Protein AF-A0A099KLE2-F1 (afdb_monomer_lite)

Radius of gyration: 41.9 Å; chains: 1; bounding box: 62×21×128 Å

Organism: Colwellia psychrerythraea (NCBI:txid28229)

Sequence (102 aa):
MAARALVFDIWQDIVRYSVTYILLIFVVMSAFSVIYYSHINRQTTSELEVLLSKKDEFNIEWRNLLLEQNSLAEHSAIESKAKKLLNMKQPDSNSEVIVNFE

Secondary structure (DSSP, 8-state):
-HHHHHHHHHHHHHHHTHHHHHHHHHHHHHHHHHHHHHHHHHHHHHHHHHHHHHHHHHHHHHHHHHHHHHHHHSTHHHHHHHHHHS---PPPGGG-------

InterPro domains:
  IPR011922 Cell division protein FtsL [MF_00910] (16-99)
  IPR011922 Cell division protein FtsL [PF04999] (10-100)
  IPR011922 Cell division protein FtsL [PTHR37479] (11-100)
  IPR011922 Cell division protein FtsL [TIGR02209] (20-100)

Structure (mmCIF, N/CA/C/O backbone):
data_AF-A0A099KLE2-F1
#
_entry.id   AF-A0A099KLE2-F1
#
loop_
_atom_site.group_PDB
_atom_site.id
_atom_site.type_symbol
_atom_site.label_atom_id
_atom_site.label_alt_id
_atom_site.label_comp_id
_atom_site.label_asym_id
_atom_site.label_entity_id
_atom_site.label_seq_id
_atom_site.pdbx_PDB_ins_code
_atom_site.Cartn_x
_atom_site.Cartn_y
_atom_site.Cartn_z
_atom_site.occupancy
_atom_site.B_iso_or_equiv
_atom_site.auth_seq_id
_atom_site.auth_comp_id
_atom_site.auth_asym_id
_atom_site.auth_atom_id
_atom_site.pdbx_PDB_model_num
ATOM 1 N N . MET A 1 1 ? 23.910 2.613 -56.032 1.00 60.44 1 MET A N 1
ATOM 2 C CA . MET A 1 1 ? 25.007 2.453 -55.046 1.00 60.44 1 MET A CA 1
ATOM 3 C C . MET A 1 1 ? 24.790 3.292 -53.784 1.00 60.44 1 MET A C 1
ATOM 5 O O . MET A 1 1 ? 24.868 2.713 -52.712 1.00 60.44 1 MET A O 1
ATOM 9 N N . ALA A 1 2 ? 24.416 4.576 -53.878 1.00 65.88 2 ALA A N 1
ATOM 10 C CA . ALA A 1 2 ? 24.207 5.456 -52.713 1.00 65.88 2 ALA A CA 1
ATOM 11 C C . ALA A 1 2 ? 23.175 4.959 -51.672 1.00 65.88 2 ALA A C 1
ATOM 13 O O . ALA A 1 2 ? 23.456 4.984 -50.482 1.00 65.88 2 ALA A O 1
ATOM 14 N N . ALA A 1 3 ? 22.024 4.420 -52.099 1.00 70.50 3 ALA A N 1
ATOM 15 C CA . ALA A 1 3 ? 21.001 3.914 -51.170 1.00 70.50 3 ALA A CA 1
ATOM 16 C C . ALA A 1 3 ? 21.498 2.765 -50.271 1.00 70.50 3 ALA A C 1
ATOM 18 O O . ALA A 1 3 ? 21.069 2.632 -49.132 1.00 70.50 3 ALA A O 1
ATOM 19 N N . ARG A 1 4 ? 22.435 1.948 -50.769 1.00 75.31 4 ARG A N 1
ATOM 20 C CA . ARG A 1 4 ? 23.009 0.826 -50.014 1.00 75.31 4 ARG A CA 1
ATOM 21 C C . ARG A 1 4 ? 24.009 1.302 -48.955 1.00 75.31 4 ARG A C 1
ATOM 23 O O . ARG A 1 4 ? 24.098 0.680 -47.907 1.00 75.31 4 ARG A O 1
ATOM 30 N N . ALA A 1 5 ? 24.716 2.400 -49.232 1.00 75.94 5 ALA A N 1
ATOM 31 C CA . ALA A 1 5 ? 25.631 3.040 -48.289 1.00 75.94 5 ALA A CA 1
ATOM 32 C C . ALA A 1 5 ? 24.864 3.742 -47.158 1.00 75.94 5 ALA A C 1
ATOM 34 O O . ALA A 1 5 ? 25.155 3.500 -45.997 1.00 75.94 5 ALA A O 1
ATOM 35 N N . LEU A 1 6 ? 23.795 4.478 -47.488 1.00 80.94 6 LEU A N 1
ATOM 36 C CA . LEU A 1 6 ? 22.937 5.132 -46.489 1.00 80.94 6 LEU A CA 1
ATOM 37 C C . LEU A 1 6 ? 22.328 4.137 -45.493 1.00 80.94 6 LEU A C 1
ATOM 39 O O . LEU A 1 6 ? 22.293 4.397 -44.296 1.00 80.94 6 LEU A O 1
ATOM 43 N N . VAL A 1 7 ? 21.866 2.979 -45.974 1.00 84.81 7 VAL A N 1
ATOM 44 C CA . VAL A 1 7 ? 21.323 1.925 -45.100 1.00 84.81 7 VAL A CA 1
ATO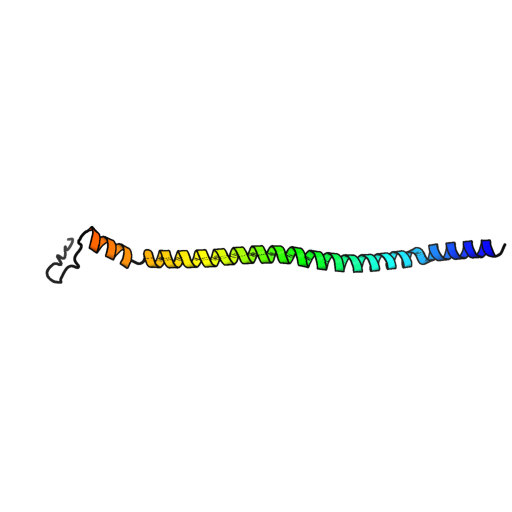M 45 C C . VAL A 1 7 ? 22.398 1.362 -44.165 1.00 84.81 7 VAL A C 1
ATOM 47 O O . VAL A 1 7 ? 22.101 1.052 -43.014 1.00 84.81 7 VAL A O 1
ATOM 50 N N . PHE A 1 8 ? 23.638 1.243 -44.641 1.00 81.50 8 PHE A N 1
ATOM 51 C CA . PHE A 1 8 ? 24.751 0.747 -43.835 1.00 81.50 8 PHE A CA 1
ATOM 52 C C . PHE A 1 8 ? 25.174 1.759 -42.761 1.00 81.50 8 PHE A C 1
ATOM 54 O O . PHE A 1 8 ? 25.367 1.371 -41.610 1.00 81.50 8 PHE A O 1
ATOM 61 N N . ASP A 1 9 ? 25.217 3.048 -43.104 1.00 80.19 9 ASP A N 1
ATOM 62 C CA . ASP A 1 9 ? 25.537 4.127 -42.162 1.00 80.19 9 ASP A CA 1
ATOM 63 C C . ASP A 1 9 ? 24.476 4.242 -41.056 1.00 80.19 9 ASP A C 1
ATOM 65 O O . ASP A 1 9 ? 24.808 4.275 -39.873 1.00 80.19 9 ASP A O 1
ATOM 69 N N . ILE A 1 10 ? 23.187 4.180 -41.417 1.00 84.00 10 ILE A 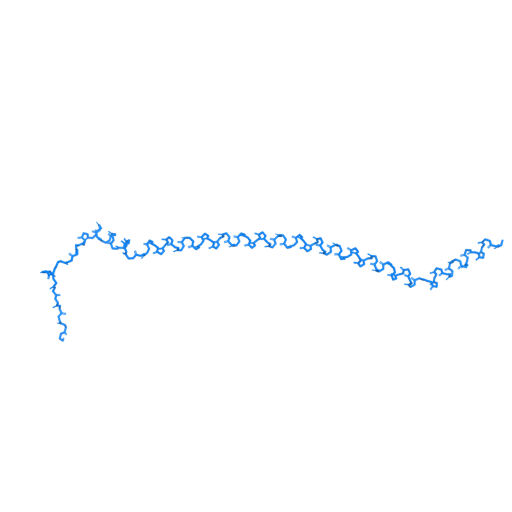N 1
ATOM 70 C CA . ILE A 1 10 ? 22.077 4.187 -40.447 1.00 84.00 10 ILE A CA 1
ATOM 71 C C . ILE A 1 10 ? 22.167 2.984 -39.499 1.00 84.00 10 ILE A C 1
ATOM 73 O O . ILE A 1 10 ? 21.933 3.116 -38.296 1.00 84.00 10 ILE A O 1
ATOM 77 N N . TRP A 1 11 ? 22.515 1.806 -40.023 1.00 87.25 11 TRP A N 1
ATOM 78 C CA . TRP A 1 11 ? 22.680 0.603 -39.208 1.00 87.25 11 TRP A CA 1
ATOM 79 C C . TRP A 1 11 ? 23.831 0.750 -38.208 1.00 87.25 11 TRP A C 1
ATOM 81 O O . TRP A 1 11 ? 23.692 0.398 -37.035 1.00 87.25 11 TRP A O 1
ATOM 91 N N . GLN A 1 12 ? 24.957 1.308 -38.651 1.00 83.38 12 GLN A N 1
ATOM 92 C CA . GLN A 1 12 ? 26.122 1.537 -37.805 1.00 83.38 12 GLN A CA 1
ATOM 93 C C . GLN A 1 12 ? 25.846 2.582 -36.714 1.00 83.38 12 GLN A C 1
ATOM 95 O O . GLN A 1 12 ? 26.239 2.378 -35.562 1.00 83.38 12 GLN A O 1
ATOM 100 N N . ASP A 1 13 ? 25.113 3.648 -37.036 1.00 79.94 13 ASP A N 1
ATOM 101 C CA . ASP A 1 13 ? 24.715 4.674 -36.069 1.00 79.94 13 ASP A CA 1
ATOM 102 C C . ASP A 1 13 ? 23.731 4.135 -35.022 1.00 79.94 13 ASP A C 1
ATOM 104 O O . ASP A 1 13 ? 23.895 4.388 -33.826 1.00 79.94 13 ASP A O 1
ATOM 108 N N . ILE A 1 14 ? 22.762 3.309 -35.425 1.00 85.56 14 ILE A N 1
ATOM 109 C CA . ILE A 1 14 ? 21.833 2.647 -34.495 1.00 85.56 14 ILE A CA 1
ATOM 110 C C . ILE A 1 14 ? 22.578 1.757 -33.498 1.00 85.56 14 ILE A C 1
ATOM 112 O O . ILE A 1 14 ? 22.299 1.802 -32.298 1.00 85.56 14 ILE A O 1
ATOM 116 N N . VAL A 1 15 ? 23.558 0.978 -33.965 1.00 85.31 15 VAL A N 1
ATOM 117 C CA . VAL A 1 15 ? 24.381 0.138 -33.084 1.00 85.31 15 VAL A CA 1
ATOM 118 C C . VAL A 1 15 ? 25.230 1.005 -32.151 1.00 85.31 15 VAL A C 1
ATOM 120 O O . VAL A 1 15 ? 25.346 0.694 -30.962 1.00 85.31 15 VAL A O 1
ATOM 123 N N . ARG A 1 16 ? 25.762 2.126 -32.646 1.00 85.94 16 ARG A N 1
ATOM 124 C CA . ARG A 1 16 ? 26.584 3.058 -31.864 1.00 85.94 16 ARG A CA 1
ATOM 125 C C . ARG A 1 16 ? 25.809 3.739 -30.732 1.00 85.94 16 ARG A C 1
ATOM 127 O O . ARG A 1 16 ? 26.364 3.902 -29.649 1.00 85.94 16 ARG A O 1
ATOM 134 N N . TYR A 1 17 ? 24.540 4.087 -30.948 1.00 87.38 17 TYR A N 1
ATOM 135 C CA . TYR A 1 17 ? 23.669 4.709 -29.936 1.00 87.38 17 TYR A CA 1
ATOM 136 C C . TYR A 1 17 ? 22.752 3.718 -29.199 1.00 87.38 17 TYR A C 1
ATOM 138 O O . TYR A 1 17 ? 21.893 4.129 -28.417 1.00 87.38 17 TYR A O 1
ATOM 146 N N . SER A 1 18 ? 22.945 2.411 -29.391 1.00 88.06 18 SER A N 1
ATOM 147 C CA . SER A 1 18 ? 22.134 1.349 -28.775 1.00 88.06 18 SER A CA 1
ATOM 148 C C . SER A 1 18 ? 22.004 1.483 -27.253 1.00 88.06 18 SER A C 1
ATOM 150 O O . SER A 1 18 ? 20.910 1.333 -26.714 1.00 88.06 18 SER A O 1
ATOM 152 N N . VAL A 1 19 ? 23.083 1.856 -26.558 1.00 90.62 19 VAL A N 1
ATOM 153 C CA . VAL A 1 19 ? 23.088 2.068 -25.100 1.00 90.62 19 VAL A CA 1
ATOM 154 C C . VAL A 1 19 ? 22.126 3.184 -24.684 1.00 90.62 19 VAL A C 1
ATOM 156 O O . VAL A 1 19 ? 21.401 3.035 -23.703 1.00 90.62 19 VAL A O 1
ATOM 159 N N . THR A 1 20 ? 22.069 4.283 -25.440 1.00 91.06 20 THR A N 1
ATOM 160 C CA . THR A 1 20 ? 21.148 5.398 -25.176 1.00 91.06 20 THR A CA 1
ATOM 161 C C . THR A 1 20 ? 19.695 4.967 -25.353 1.00 91.06 20 THR A C 1
ATOM 163 O O . THR A 1 20 ? 18.856 5.294 -24.516 1.00 91.06 20 THR A O 1
ATOM 166 N N . TYR A 1 21 ? 19.394 4.184 -26.392 1.00 91.00 21 TYR A N 1
ATOM 167 C CA . TYR A 1 21 ? 18.049 3.642 -26.600 1.00 91.00 21 TYR A CA 1
ATOM 168 C C . TYR A 1 21 ? 17.645 2.647 -25.509 1.00 91.00 21 TYR A C 1
ATOM 170 O O . TYR A 1 21 ? 16.516 2.700 -25.025 1.00 91.00 21 TYR A O 1
ATOM 178 N N . ILE A 1 22 ? 18.565 1.785 -25.071 1.00 93.12 22 ILE A N 1
ATOM 179 C CA .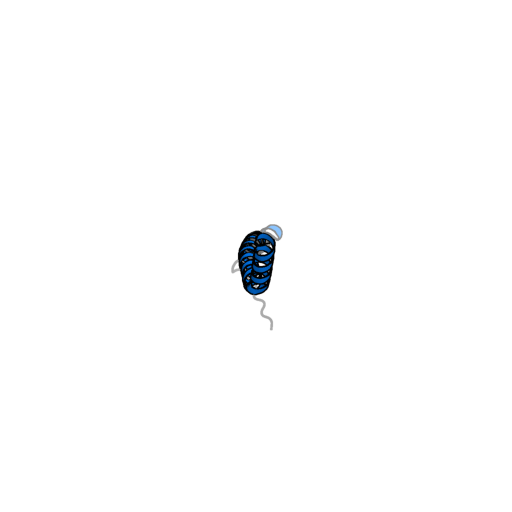 ILE A 1 22 ? 18.329 0.859 -23.957 1.00 93.12 22 ILE A CA 1
ATOM 180 C C . ILE A 1 22 ? 18.028 1.642 -22.676 1.00 93.12 22 ILE A C 1
ATOM 182 O O . ILE A 1 22 ? 17.032 1.363 -22.014 1.00 93.12 22 ILE A O 1
ATOM 186 N N . LEU A 1 23 ? 18.833 2.657 -22.351 1.00 93.62 23 LEU A N 1
ATOM 187 C CA . LEU A 1 23 ? 18.593 3.534 -21.202 1.00 93.62 23 LEU A CA 1
ATOM 188 C C . LEU A 1 23 ? 17.228 4.224 -21.278 1.00 93.62 23 LEU A C 1
ATOM 190 O O . LEU A 1 23 ? 16.514 4.264 -20.279 1.00 93.62 23 LEU A O 1
ATOM 194 N N . LEU A 1 24 ? 16.836 4.714 -22.456 1.00 95.06 24 LEU A N 1
ATOM 195 C CA . LEU A 1 24 ? 15.524 5.325 -22.668 1.00 95.06 24 LEU A CA 1
ATOM 196 C C . LEU A 1 24 ? 14.400 4.327 -22.363 1.00 95.06 24 LEU A C 1
ATOM 198 O O . LEU A 1 24 ? 13.482 4.647 -21.608 1.00 95.06 24 LEU A O 1
ATOM 202 N N . ILE A 1 25 ? 14.501 3.099 -22.877 1.00 96.12 25 ILE A N 1
ATOM 203 C CA . ILE A 1 25 ? 13.534 2.030 -22.594 1.00 96.12 25 ILE A CA 1
ATOM 204 C C . ILE A 1 25 ? 13.486 1.726 -21.092 1.00 96.12 25 ILE A C 1
ATOM 206 O O . ILE A 1 25 ? 12.397 1.615 -20.532 1.00 96.12 25 ILE A O 1
ATOM 210 N N . PHE A 1 26 ? 14.634 1.649 -20.415 1.00 96.44 26 PHE A N 1
ATOM 211 C CA . PHE A 1 26 ? 14.690 1.439 -18.966 1.00 96.44 26 PHE A CA 1
ATOM 212 C C . PHE A 1 26 ? 13.991 2.552 -18.180 1.00 96.44 26 PHE A C 1
ATOM 214 O O . PHE A 1 26 ? 13.266 2.263 -17.228 1.00 96.44 26 PHE A O 1
ATOM 221 N N . VAL A 1 27 ? 14.159 3.813 -18.582 1.00 96.19 27 VAL A N 1
ATOM 222 C CA . VAL A 1 27 ? 13.475 4.951 -17.950 1.00 96.19 27 VAL A CA 1
ATOM 223 C C . VAL A 1 27 ? 11.961 4.853 -18.138 1.00 96.19 27 VAL A C 1
ATOM 225 O O . VAL A 1 27 ? 11.212 5.022 -17.177 1.00 96.19 27 VAL A O 1
ATOM 228 N N . VAL A 1 28 ? 11.501 4.520 -19.346 1.00 96.62 28 VAL A N 1
ATOM 229 C CA . VAL A 1 28 ? 10.070 4.338 -19.632 1.00 96.62 28 VAL A CA 1
ATOM 230 C C . VAL A 1 28 ? 9.493 3.182 -18.811 1.00 96.62 28 VAL A C 1
ATOM 232 O O . VAL A 1 28 ? 8.461 3.341 -18.160 1.00 96.62 28 VAL A O 1
ATOM 235 N N . MET A 1 29 ? 10.188 2.045 -18.764 1.00 97.12 29 MET A N 1
ATOM 236 C CA . MET A 1 29 ? 9.803 0.894 -17.940 1.00 97.12 29 MET A CA 1
ATOM 237 C C . MET A 1 29 ? 9.744 1.247 -16.451 1.00 97.12 29 MET A C 1
ATOM 239 O O . MET A 1 29 ? 8.812 0.838 -15.760 1.00 97.12 29 MET A O 1
ATOM 243 N N . SER A 1 30 ? 10.697 2.041 -15.957 1.00 95.19 30 SER A N 1
ATOM 244 C CA . SER A 1 30 ? 10.701 2.533 -14.577 1.00 95.19 30 SER A CA 1
ATOM 245 C C . SER A 1 30 ? 9.471 3.396 -14.283 1.00 95.19 30 SER A C 1
ATOM 247 O O . SER A 1 30 ? 8.777 3.160 -13.294 1.00 95.19 30 SER A O 1
ATOM 249 N N . ALA A 1 31 ? 9.127 4.327 -15.179 1.00 93.88 31 ALA A N 1
ATOM 250 C CA . ALA A 1 31 ? 7.943 5.170 -15.028 1.00 93.88 31 ALA A CA 1
ATOM 251 C C . ALA A 1 31 ? 6.647 4.340 -14.955 1.00 93.88 31 ALA A C 1
ATOM 253 O O . ALA A 1 31 ? 5.829 4.549 -14.058 1.00 93.88 31 ALA A O 1
ATOM 254 N N . PHE A 1 32 ? 6.484 3.351 -15.840 1.00 95.56 32 PHE A N 1
ATOM 255 C CA . PHE A 1 32 ? 5.337 2.438 -15.794 1.00 95.56 32 PHE A CA 1
ATOM 256 C C . PHE A 1 32 ? 5.309 1.586 -14.524 1.00 95.56 32 PHE A C 1
ATOM 258 O O . PHE A 1 32 ? 4.245 1.409 -13.932 1.00 95.56 32 PHE A O 1
ATOM 265 N N . SER A 1 33 ? 6.468 1.098 -14.079 1.00 92.75 33 SER A N 1
ATOM 266 C CA . SER A 1 33 ? 6.598 0.322 -12.846 1.00 92.75 33 SER A CA 1
ATOM 267 C C . SER A 1 33 ? 6.114 1.120 -11.633 1.00 92.75 33 SER A C 1
ATOM 269 O O . SER A 1 33 ? 5.288 0.633 -10.865 1.00 92.75 33 SER A O 1
ATOM 271 N N . VAL A 1 34 ? 6.528 2.384 -11.498 1.00 92.38 34 VAL A N 1
ATOM 272 C CA . VAL A 1 34 ? 6.082 3.265 -10.404 1.00 92.38 34 VAL A CA 1
ATOM 273 C C . VAL A 1 34 ? 4.562 3.455 -10.411 1.00 92.38 34 VAL A C 1
ATOM 275 O O . VAL A 1 34 ? 3.928 3.374 -9.358 1.00 92.38 34 VAL A O 1
ATOM 278 N N . ILE A 1 35 ? 3.956 3.661 -11.585 1.00 90.69 35 ILE A N 1
ATOM 279 C CA . ILE A 1 35 ? 2.495 3.788 -11.720 1.00 90.69 35 ILE A CA 1
ATOM 280 C C . ILE A 1 35 ? 1.800 2.490 -11.293 1.00 90.69 35 ILE A C 1
ATOM 282 O O . ILE A 1 35 ? 0.826 2.529 -10.538 1.00 90.69 35 ILE A O 1
ATOM 286 N N . TYR A 1 36 ? 2.317 1.345 -11.739 1.00 90.31 36 TYR A N 1
ATOM 287 C CA . TYR A 1 36 ? 1.780 0.034 -11.391 1.00 90.31 36 TYR A CA 1
ATOM 288 C C . TYR A 1 36 ? 1.852 -0.227 -9.882 1.00 90.31 36 TYR A C 1
ATOM 290 O O . TYR A 1 36 ? 0.836 -0.549 -9.268 1.00 90.31 36 TYR A O 1
ATOM 298 N N . TYR A 1 37 ? 3.012 -0.004 -9.259 1.00 86.19 37 TYR A N 1
ATOM 299 C CA . TYR A 1 37 ? 3.173 -0.148 -7.811 1.00 86.19 37 TYR A CA 1
ATOM 300 C C . TYR A 1 37 ? 2.275 0.808 -7.028 1.00 86.19 37 TYR A C 1
ATOM 302 O O . TYR A 1 37 ? 1.685 0.400 -6.035 1.00 86.19 37 TYR A O 1
ATOM 310 N N . SER A 1 38 ? 2.109 2.053 -7.481 1.00 84.31 38 SER A N 1
ATOM 311 C CA . SER A 1 38 ? 1.173 3.001 -6.865 1.00 84.31 38 SER A 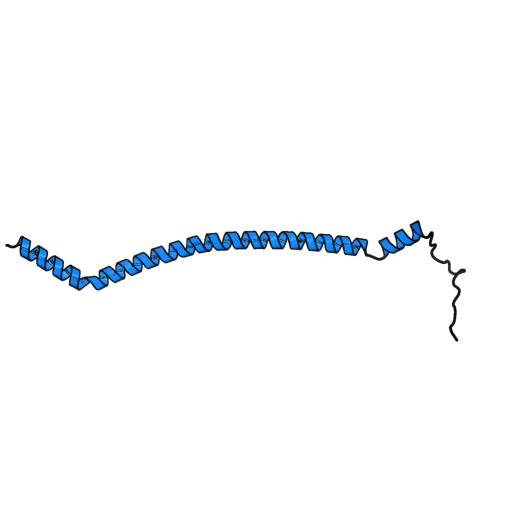CA 1
ATOM 312 C C . SER A 1 38 ? -0.272 2.487 -6.909 1.00 84.31 38 SER A C 1
ATOM 314 O O . SER A 1 38 ? -0.995 2.543 -5.912 1.00 84.31 38 SER A O 1
ATOM 316 N N . HIS A 1 39 ? -0.685 1.911 -8.041 1.00 80.69 39 HIS A N 1
ATOM 317 C CA . HIS A 1 39 ? -2.017 1.336 -8.194 1.00 80.69 39 HIS A CA 1
ATOM 318 C C . HIS A 1 39 ? -2.235 0.104 -7.304 1.00 80.69 39 HIS A C 1
ATOM 320 O O . HIS A 1 39 ? -3.268 0.013 -6.640 1.00 80.69 39 HIS A O 1
ATOM 326 N N . ILE A 1 40 ? -1.258 -0.806 -7.252 1.00 79.94 40 ILE A N 1
ATOM 327 C CA . ILE A 1 40 ? -1.304 -1.995 -6.392 1.00 79.94 40 ILE A CA 1
ATOM 328 C C . ILE A 1 40 ? -1.304 -1.599 -4.917 1.00 79.94 40 ILE A C 1
ATOM 330 O O . ILE A 1 40 ? -2.144 -2.081 -4.165 1.00 79.94 40 ILE A O 1
ATOM 334 N N . ASN A 1 41 ? -0.444 -0.661 -4.514 1.00 73.75 41 ASN A N 1
ATOM 335 C CA . ASN A 1 41 ? -0.409 -0.159 -3.141 1.00 73.75 41 ASN A CA 1
ATOM 336 C C . ASN A 1 41 ? -1.770 0.395 -2.720 1.00 73.75 41 ASN A C 1
ATOM 338 O O . ASN A 1 41 ? -2.219 0.126 -1.612 1.00 73.75 41 ASN A O 1
ATOM 342 N N . ARG A 1 42 ? -2.471 1.110 -3.607 1.00 78.81 42 ARG A N 1
ATOM 343 C CA . ARG A 1 42 ? -3.813 1.615 -3.298 1.00 78.81 42 ARG A CA 1
ATOM 344 C C . ARG A 1 42 ? -4.829 0.491 -3.063 1.00 78.81 42 ARG A C 1
ATOM 346 O O . ARG A 1 42 ? -5.690 0.642 -2.204 1.00 78.81 42 ARG A O 1
ATOM 353 N N . GLN A 1 43 ? -4.742 -0.611 -3.807 1.00 72.19 43 GLN A N 1
ATOM 354 C CA . GLN A 1 43 ? -5.643 -1.755 -3.630 1.00 72.19 43 GLN A CA 1
ATOM 355 C C . GLN A 1 43 ? -5.334 -2.527 -2.341 1.00 72.19 43 GLN A C 1
ATOM 357 O O . GLN A 1 43 ? -6.231 -2.727 -1.526 1.00 72.19 43 GLN A O 1
ATOM 362 N N . THR A 1 44 ? -4.064 -2.865 -2.103 1.00 72.31 44 THR A N 1
ATOM 363 C CA . THR A 1 44 ? -3.634 -3.602 -0.903 1.00 72.31 44 THR A CA 1
ATOM 364 C C . THR A 1 44 ? -3.922 -2.827 0.384 1.00 72.31 44 THR A C 1
ATOM 366 O O . THR A 1 44 ? -4.370 -3.407 1.372 1.00 72.31 44 THR A O 1
ATOM 369 N N . THR A 1 45 ? -3.716 -1.506 0.380 1.00 71.50 45 THR A N 1
ATOM 370 C CA . THR A 1 45 ? -4.029 -0.657 1.539 1.00 71.50 45 THR A CA 1
ATOM 371 C C . THR A 1 45 ? -5.529 -0.619 1.820 1.00 71.50 45 THR A C 1
ATOM 373 O O . THR A 1 45 ? -5.923 -0.665 2.980 1.00 71.50 45 THR A O 1
ATOM 376 N N . SER A 1 46 ? -6.375 -0.615 0.786 1.00 75.19 46 SER A N 1
ATOM 377 C CA . SER A 1 46 ? -7.829 -0.591 0.973 1.00 75.19 46 SER A CA 1
ATOM 378 C C . SER A 1 46 ? -8.352 -1.867 1.640 1.00 75.19 46 SER A C 1
ATOM 380 O O . SER A 1 46 ? -9.176 -1.787 2.549 1.00 75.19 46 SER A O 1
ATOM 382 N N . GLU A 1 47 ? -7.854 -3.042 1.249 1.00 79.25 47 GLU A N 1
ATOM 383 C CA . GLU A 1 47 ? -8.243 -4.306 1.891 1.00 79.25 47 GLU A CA 1
ATOM 384 C C . GLU A 1 47 ? -7.806 -4.359 3.359 1.00 79.25 47 GLU A C 1
ATOM 386 O O . GLU A 1 47 ? -8.571 -4.788 4.228 1.00 79.25 47 GLU A O 1
ATOM 391 N N . LEU A 1 48 ? -6.596 -3.871 3.646 1.00 85.69 48 LEU A N 1
ATOM 392 C CA . LEU A 1 48 ? -6.083 -3.775 5.008 1.00 85.69 48 LEU A CA 1
ATOM 393 C C . LEU A 1 48 ? -6.935 -2.830 5.867 1.00 85.69 48 LEU A C 1
ATOM 395 O O . LEU A 1 48 ? -7.296 -3.185 6.989 1.00 85.69 48 LEU A O 1
ATOM 399 N N . GLU A 1 49 ? -7.288 -1.656 5.342 1.00 83.44 49 GLU A N 1
ATOM 400 C CA . GLU A 1 49 ? -8.148 -0.682 6.023 1.00 83.44 49 GLU A CA 1
ATOM 401 C C . GLU A 1 49 ? -9.527 -1.266 6.352 1.00 83.44 49 GLU A C 1
ATOM 403 O O . GLU A 1 49 ? -10.016 -1.096 7.470 1.00 83.44 49 GLU A O 1
ATOM 408 N N . VAL A 1 50 ? -10.130 -2.026 5.432 1.00 89.12 50 VAL A N 1
ATOM 409 C CA . VAL A 1 50 ? -11.410 -2.711 5.679 1.00 89.12 50 VAL A CA 1
ATOM 410 C C . VAL A 1 50 ? -11.284 -3.725 6.815 1.00 89.12 50 VAL A C 1
ATOM 412 O O . VAL A 1 50 ? -12.159 -3.801 7.682 1.00 89.12 50 VAL A O 1
ATOM 415 N N . LEU A 1 51 ? -10.209 -4.515 6.834 1.00 89.69 51 LEU A N 1
ATOM 416 C CA . LEU A 1 51 ? -9.997 -5.517 7.877 1.00 89.69 51 LEU A CA 1
ATOM 417 C C . LEU A 1 51 ? -9.783 -4.867 9.253 1.00 89.69 51 LEU A C 1
ATOM 419 O O . LEU A 1 51 ? -10.336 -5.334 10.250 1.00 89.69 51 LEU A O 1
ATOM 423 N N . LEU A 1 52 ? -9.021 -3.771 9.300 1.00 92.38 52 LEU A N 1
ATOM 424 C CA . LEU A 1 52 ? -8.810 -2.981 10.513 1.00 92.38 52 LEU A CA 1
ATOM 425 C C . LEU A 1 52 ? -10.119 -2.369 11.019 1.00 92.38 52 LEU A C 1
ATOM 427 O O . LEU A 1 52 ? -10.414 -2.481 12.206 1.00 92.38 52 LEU A O 1
ATOM 431 N N . SER A 1 53 ? -10.942 -1.820 10.123 1.00 92.00 53 SER A N 1
ATOM 432 C CA . SER A 1 53 ? -12.245 -1.256 10.482 1.00 92.00 53 SER A CA 1
ATOM 433 C C . SER A 1 53 ? -13.171 -2.296 11.122 1.00 92.00 53 SER A C 1
ATOM 435 O O . SER A 1 53 ? -13.764 -2.015 12.162 1.00 92.00 53 SER A O 1
ATOM 437 N N . LYS A 1 54 ? -13.232 -3.520 10.579 1.00 93.12 54 LYS A N 1
ATOM 438 C CA . LYS A 1 54 ? -13.999 -4.625 11.188 1.00 93.12 54 LYS A CA 1
ATOM 439 C C . LYS A 1 54 ? -13.473 -5.007 12.570 1.00 93.12 54 LYS A C 1
ATOM 441 O O . LYS A 1 54 ? -14.245 -5.274 13.486 1.00 93.12 54 LYS A O 1
ATOM 446 N N . LYS A 1 55 ? -12.146 -5.039 12.734 1.00 94.31 55 LYS A N 1
ATOM 447 C CA . LYS A 1 55 ? -11.524 -5.316 14.034 1.00 94.31 55 LYS A CA 1
ATOM 448 C C . LYS A 1 55 ? -11.924 -4.260 15.065 1.00 94.31 55 LYS A C 1
ATOM 450 O O . LYS A 1 55 ? -12.165 -4.598 16.224 1.00 94.31 55 LYS A O 1
ATOM 455 N N . ASP A 1 56 ? -11.966 -2.996 14.668 1.00 94.44 56 ASP A N 1
ATOM 456 C CA . ASP A 1 56 ? -12.332 -1.899 15.560 1.00 94.44 56 ASP A CA 1
ATOM 457 C C . ASP A 1 56 ? -13.814 -1.954 15.945 1.00 94.44 56 ASP A C 1
ATOM 459 O O . ASP A 1 56 ? -14.134 -1.774 17.120 1.00 94.44 56 ASP A O 1
ATOM 463 N N . GLU A 1 57 ? -14.699 -2.313 15.012 1.00 94.94 57 GLU A N 1
ATOM 464 C CA . GLU A 1 57 ? -16.121 -2.557 15.289 1.00 94.94 57 GLU A CA 1
ATOM 465 C C . GLU A 1 57 ? -16.313 -3.636 16.367 1.00 94.94 57 GLU A C 1
ATOM 467 O O . GLU A 1 57 ? -16.962 -3.388 17.385 1.00 94.94 57 GLU A O 1
ATOM 472 N N . PHE A 1 58 ? -15.651 -4.789 16.227 1.00 95.25 58 PHE A N 1
ATOM 473 C CA . PHE A 1 58 ? -15.710 -5.843 17.247 1.00 95.25 58 PHE A CA 1
ATOM 474 C C . PHE A 1 58 ? -15.121 -5.415 18.593 1.00 95.25 58 PHE A C 1
ATOM 476 O O . PHE A 1 58 ? -15.616 -5.824 19.641 1.00 95.25 58 PHE A O 1
ATOM 483 N N . ASN A 1 59 ? -14.079 -4.579 18.604 1.00 93.31 59 ASN A N 1
ATOM 484 C CA . ASN A 1 59 ? -13.536 -4.053 19.858 1.00 93.31 59 ASN A CA 1
ATOM 485 C C . ASN A 1 59 ? -14.527 -3.125 20.567 1.00 93.31 59 ASN A C 1
ATOM 487 O O . ASN A 1 59 ? -14.585 -3.123 21.797 1.00 93.31 59 ASN A O 1
ATOM 491 N N . ILE A 1 60 ? -15.301 -2.338 19.818 1.00 94.12 60 ILE A N 1
ATOM 492 C CA . ILE A 1 60 ? -16.356 -1.493 20.386 1.00 94.12 60 ILE A CA 1
ATOM 493 C C . ILE A 1 60 ? -17.446 -2.371 21.001 1.00 94.12 60 ILE A C 1
ATOM 495 O O . ILE A 1 60 ? -17.807 -2.162 22.160 1.00 94.12 60 ILE A O 1
ATOM 499 N N . GLU A 1 61 ? -17.922 -3.377 20.268 1.00 94.19 61 GLU A N 1
ATOM 500 C CA . GLU A 1 61 ? -18.940 -4.306 20.763 1.00 94.19 61 GLU A CA 1
ATOM 501 C C . GLU A 1 61 ? -18.466 -5.043 22.021 1.00 94.19 61 GLU A C 1
ATOM 503 O O . GLU A 1 61 ? -19.154 -5.040 23.041 1.00 94.19 61 GLU A O 1
ATOM 508 N N . TRP A 1 62 ? -17.243 -5.578 22.000 1.00 93.62 62 TRP A N 1
ATOM 509 C CA . TRP A 1 62 ? -16.637 -6.235 23.156 1.00 93.62 62 TRP A CA 1
ATOM 510 C C . TRP A 1 62 ? -16.577 -5.322 24.384 1.00 93.62 62 TRP A C 1
ATOM 512 O O . TRP A 1 62 ? -16.918 -5.738 25.491 1.00 93.62 62 TRP A O 1
ATOM 522 N N . ARG A 1 63 ? -16.174 -4.059 24.202 1.00 94.31 63 ARG A N 1
ATOM 523 C CA . ARG A 1 63 ? -16.128 -3.081 25.298 1.00 94.31 63 ARG A CA 1
ATOM 524 C C . ARG A 1 63 ? -17.518 -2.782 25.850 1.00 94.31 63 ARG A C 1
ATOM 526 O O . ARG A 1 63 ? -17.655 -2.681 27.066 1.00 94.31 63 ARG A O 1
ATOM 533 N N . ASN A 1 64 ? -18.532 -2.672 24.995 1.00 93.25 64 ASN A N 1
ATOM 534 C CA . ASN A 1 64 ? -19.913 -2.466 25.431 1.00 93.25 64 ASN A CA 1
ATOM 535 C C . ASN A 1 64 ? -20.432 -3.665 26.233 1.00 93.25 64 ASN A C 1
ATOM 537 O O . ASN A 1 64 ? -20.961 -3.478 27.326 1.00 93.25 64 ASN A O 1
ATOM 541 N N . LEU A 1 65 ? -20.203 -4.886 25.747 1.00 90.88 65 LEU A N 1
ATOM 542 C CA . LEU A 1 65 ? -20.577 -6.114 26.454 1.00 90.88 65 LEU A CA 1
ATOM 543 C C . LEU A 1 65 ? -19.865 -6.234 27.803 1.00 90.88 65 LEU A C 1
ATOM 545 O O . LEU A 1 65 ? -20.463 -6.649 28.794 1.00 90.88 65 LEU A O 1
ATOM 549 N N . LEU A 1 66 ? -18.589 -5.852 27.865 1.00 90.06 66 LEU A N 1
ATOM 550 C CA . LEU A 1 66 ? -17.837 -5.850 29.113 1.00 90.06 66 LEU A CA 1
ATOM 551 C C . LEU A 1 66 ? -18.422 -4.845 30.112 1.00 90.06 66 LEU A C 1
ATOM 553 O O . LEU A 1 66 ? -18.529 -5.161 31.295 1.00 90.06 66 LEU A O 1
ATOM 557 N N . LEU A 1 67 ? -18.816 -3.651 29.664 1.00 87.44 67 LEU A N 1
ATOM 558 C CA . LEU A 1 67 ? -19.484 -2.664 30.519 1.00 87.44 67 LEU A CA 1
ATOM 559 C C . LEU A 1 67 ? -20.836 -3.177 31.024 1.00 87.44 67 LEU A C 1
ATOM 561 O O . LEU A 1 67 ? -21.129 -3.040 32.210 1.00 87.44 67 LEU A O 1
ATOM 565 N N . GLU A 1 68 ? -21.622 -3.817 30.158 1.00 85.75 68 GLU A N 1
ATOM 566 C CA . GLU A 1 68 ? -22.892 -4.442 30.534 1.00 85.75 68 GLU A CA 1
ATOM 567 C C . GLU A 1 68 ? -22.684 -5.535 31.591 1.00 85.75 68 GLU A C 1
ATOM 569 O O . GLU A 1 68 ? -23.342 -5.525 32.629 1.00 85.75 68 GLU A O 1
ATOM 574 N N . GLN A 1 69 ? -21.712 -6.430 31.391 1.00 82.19 69 GLN A N 1
ATOM 575 C CA . GLN A 1 69 ? -21.387 -7.469 32.369 1.00 82.19 69 GLN A CA 1
ATOM 576 C C . GLN A 1 69 ? -20.894 -6.896 33.693 1.00 82.19 69 GLN A C 1
ATOM 578 O O . GLN A 1 69 ? -21.308 -7.385 34.737 1.00 82.19 69 GLN A O 1
ATOM 583 N N . ASN A 1 70 ? -20.043 -5.867 33.680 1.00 80.00 70 ASN A N 1
ATOM 584 C CA . ASN A 1 70 ? -19.601 -5.225 34.918 1.00 80.00 70 ASN A CA 1
ATOM 585 C C . ASN A 1 70 ? -20.773 -4.564 35.653 1.00 80.00 70 ASN A C 1
ATOM 587 O O . ASN A 1 70 ? -20.863 -4.700 36.866 1.00 80.00 70 ASN A O 1
ATOM 591 N N . SER A 1 71 ? -21.709 -3.932 34.937 1.00 74.62 71 SER A N 1
ATOM 592 C CA . SER A 1 71 ? -22.934 -3.383 35.535 1.00 74.62 71 SER A CA 1
ATOM 593 C C . SER A 1 71 ? -23.839 -4.476 36.120 1.00 74.62 71 SER A C 1
ATOM 595 O O . SER A 1 71 ? -24.401 -4.305 37.199 1.00 74.62 71 SER A O 1
ATOM 597 N N . LEU A 1 72 ? -23.945 -5.630 35.455 1.00 66.19 72 LEU A N 1
ATOM 598 C CA . LEU A 1 72 ? -24.698 -6.789 35.948 1.00 66.19 72 LEU A CA 1
ATOM 599 C C . LEU A 1 72 ? -23.981 -7.545 37.080 1.00 66.19 72 LEU A C 1
ATOM 601 O O . LEU A 1 72 ? -24.638 -8.231 37.860 1.00 66.19 72 LEU A O 1
ATOM 605 N N . ALA A 1 73 ? -22.654 -7.456 37.158 1.00 62.34 73 ALA A N 1
ATOM 606 C CA . ALA A 1 73 ? -21.826 -8.066 38.196 1.00 62.34 73 ALA A CA 1
ATOM 607 C C . ALA A 1 73 ? -21.607 -7.138 39.400 1.00 62.34 73 ALA A C 1
ATOM 609 O O . ALA A 1 73 ? -21.154 -7.597 40.451 1.00 62.34 73 ALA A O 1
ATOM 610 N N . GLU A 1 74 ? -21.942 -5.853 39.270 1.00 62.22 74 GLU A N 1
ATOM 611 C CA . GLU A 1 74 ? -21.924 -4.901 40.371 1.00 62.22 74 GLU A CA 1
ATOM 612 C C . GLU A 1 74 ? -22.849 -5.424 41.482 1.00 62.22 74 GLU A C 1
ATOM 614 O O . GLU A 1 74 ? -23.984 -5.839 41.223 1.00 62.22 74 GLU A O 1
ATOM 619 N N . HIS A 1 75 ? -22.340 -5.459 42.721 1.00 58.25 75 HIS A N 1
ATOM 620 C CA . HIS A 1 75 ? -22.906 -6.164 43.884 1.00 58.25 75 HIS A CA 1
ATOM 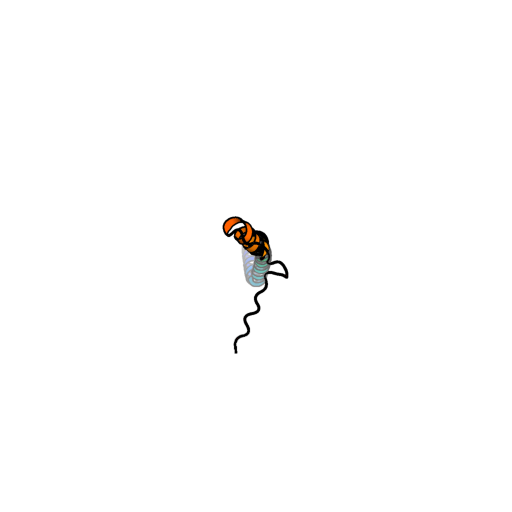621 C C . HIS A 1 75 ? -24.431 -6.033 44.068 1.00 58.25 75 HIS A C 1
ATOM 623 O O . HIS A 1 75 ? -25.055 -6.956 44.591 1.00 58.25 75 HIS A O 1
ATOM 629 N N . SER A 1 76 ? -25.045 -4.959 43.564 1.00 59.72 76 SER A N 1
ATOM 630 C CA . SER A 1 76 ? -26.494 -4.739 43.503 1.00 59.72 76 SER A CA 1
ATOM 631 C C . SER A 1 76 ? -27.305 -5.876 42.866 1.00 59.72 76 SER A C 1
ATOM 633 O O . SER A 1 76 ? -28.399 -6.181 43.347 1.00 59.72 76 SER A O 1
ATOM 635 N N . ALA A 1 77 ? -26.822 -6.539 41.809 1.00 61.72 77 ALA A N 1
ATOM 636 C CA . ALA A 1 77 ? -27.586 -7.618 41.171 1.00 61.72 77 ALA A CA 1
ATOM 637 C C . ALA A 1 77 ? -27.600 -8.889 42.032 1.00 61.72 77 ALA A C 1
ATOM 639 O O . ALA A 1 77 ? -28.647 -9.522 42.198 1.00 61.72 77 ALA A O 1
ATOM 640 N N . ILE A 1 78 ? -26.449 -9.237 42.613 1.00 63.88 78 ILE A N 1
ATOM 641 C CA . ILE A 1 78 ? -26.295 -10.374 43.529 1.00 63.88 78 ILE A CA 1
ATOM 642 C C . ILE A 1 78 ? -27.091 -10.113 44.810 1.00 63.88 78 ILE A C 1
ATOM 644 O O . ILE A 1 78 ? -27.843 -10.981 45.250 1.00 63.88 78 ILE A O 1
ATOM 648 N N . GLU A 1 79 ? -26.997 -8.905 45.362 1.00 61.00 79 GLU A N 1
ATOM 649 C CA . GLU A 1 79 ? -27.699 -8.484 46.573 1.00 61.00 79 GLU A CA 1
ATOM 650 C C . GLU A 1 79 ? -29.220 -8.445 46.363 1.00 61.00 79 GLU A C 1
ATOM 652 O O . GLU A 1 79 ? -29.966 -8.973 47.183 1.00 61.00 79 GLU A O 1
ATOM 657 N N . SER A 1 80 ? -29.701 -7.940 45.221 1.00 63.84 80 SER A N 1
ATOM 658 C CA . SER A 1 80 ? -31.122 -7.980 44.844 1.00 63.84 80 SER A CA 1
ATOM 659 C C . SER A 1 80 ? -31.633 -9.416 44.688 1.00 63.84 80 SER A C 1
ATOM 661 O O . SER A 1 80 ? -32.689 -9.760 45.227 1.00 63.84 80 SER A O 1
ATOM 663 N N . LYS A 1 81 ? -30.874 -10.297 44.018 1.00 65.38 81 LYS A N 1
ATOM 664 C CA . LYS A 1 81 ? -31.235 -11.719 43.882 1.00 65.38 81 LYS A CA 1
ATOM 665 C C . LYS A 1 81 ? -31.246 -12.431 45.234 1.00 65.38 81 LYS A C 1
ATOM 667 O O . LYS A 1 81 ? -32.178 -13.185 45.496 1.00 65.38 81 LYS A O 1
ATOM 672 N N . ALA A 1 82 ? -30.269 -12.164 46.099 1.00 64.06 82 ALA A N 1
ATOM 673 C CA . ALA A 1 82 ? -30.202 -12.712 47.451 1.00 64.06 82 ALA A CA 1
ATOM 674 C C . ALA A 1 82 ? -31.370 -12.212 48.317 1.00 64.06 82 ALA A C 1
ATOM 676 O O . ALA A 1 82 ? -32.072 -13.014 48.926 1.00 64.06 82 ALA A O 1
ATOM 677 N N . LYS A 1 83 ? -31.678 -10.911 48.289 1.00 63.81 83 LYS A N 1
ATOM 678 C CA . LYS A 1 83 ? -32.821 -10.319 49.004 1.00 63.81 83 LYS A CA 1
ATOM 679 C C . LYS A 1 83 ? -34.151 -10.943 48.576 1.00 63.81 83 LYS A C 1
ATOM 681 O O . LYS A 1 83 ? -35.008 -11.204 49.414 1.00 63.81 83 LYS A O 1
ATOM 686 N N . LYS A 1 84 ? -34.312 -11.215 47.276 1.00 67.06 84 LYS A N 1
ATOM 687 C CA . LYS A 1 84 ? -35.564 -11.714 46.686 1.00 67.06 84 LYS A CA 1
ATOM 688 C C . LYS A 1 84 ? -35.733 -13.236 46.776 1.00 67.06 84 LYS A C 1
ATOM 690 O O . LYS A 1 84 ? -36.851 -13.691 46.986 1.00 67.06 84 LYS A O 1
ATOM 695 N N . LEU A 1 85 ? -34.660 -14.017 46.614 1.00 65.75 85 LEU A N 1
ATOM 696 C CA . LEU A 1 85 ? -34.704 -15.489 46.656 1.00 65.75 85 LEU A CA 1
ATOM 697 C C . LEU A 1 85 ? -34.484 -16.060 48.061 1.00 65.75 85 LEU A C 1
ATOM 699 O O . LEU A 1 85 ? -35.053 -17.097 48.382 1.00 65.75 85 LEU A O 1
ATOM 703 N N . LEU A 1 86 ? -33.671 -15.402 48.891 1.00 67.31 86 LEU A N 1
ATOM 704 C CA . LEU A 1 86 ? -33.323 -15.867 50.240 1.00 67.31 86 LEU A CA 1
ATOM 705 C C . LEU A 1 86 ? -34.062 -15.095 51.344 1.00 67.31 86 LEU A C 1
ATOM 707 O O . LEU A 1 86 ? -33.814 -15.336 52.521 1.00 67.31 86 LEU A O 1
ATOM 711 N N . ASN A 1 87 ? -34.968 -14.174 50.984 1.00 61.41 87 ASN A N 1
ATOM 712 C CA . ASN A 1 87 ? -35.747 -13.349 51.918 1.00 61.41 87 ASN A CA 1
ATOM 713 C C . ASN A 1 87 ? -34.866 -12.600 52.945 1.00 61.41 87 ASN A C 1
ATOM 715 O O . ASN A 1 87 ? -35.282 -12.341 54.077 1.00 61.41 87 ASN A O 1
ATOM 719 N N . MET A 1 88 ? -33.621 -12.283 52.563 1.00 60.19 88 MET A N 1
ATOM 720 C CA . MET A 1 88 ? -32.655 -11.638 53.450 1.00 60.19 88 MET A CA 1
ATOM 721 C C . MET A 1 88 ? -33.122 -10.220 53.791 1.00 60.19 88 MET A C 1
ATOM 723 O O . MET A 1 88 ? -33.408 -9.409 52.910 1.00 60.19 88 MET A O 1
ATOM 727 N N . LYS A 1 89 ? -33.195 -9.913 55.086 1.00 61.94 89 LYS A N 1
ATOM 728 C CA . LYS A 1 89 ? -33.540 -8.591 55.618 1.00 61.94 89 LYS A CA 1
ATOM 729 C C . LYS A 1 89 ? -32.265 -7.957 56.167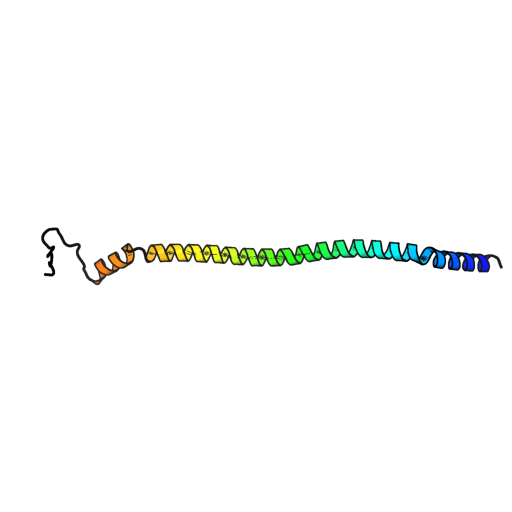 1.00 61.94 89 LYS A C 1
ATOM 731 O O . LYS A 1 89 ? -31.465 -8.650 56.786 1.00 61.94 89 LYS A O 1
ATOM 736 N N . GLN A 1 90 ? -32.069 -6.663 55.924 1.00 60.12 90 GLN A N 1
ATOM 737 C CA . GLN A 1 90 ? -30.945 -5.934 56.512 1.00 60.12 90 GLN A CA 1
ATOM 738 C C . GLN A 1 90 ? -31.115 -5.953 58.044 1.00 60.12 90 GLN A C 1
ATOM 740 O O . GLN A 1 90 ? -32.211 -5.609 58.502 1.00 60.12 90 GLN A O 1
ATOM 745 N N . PRO A 1 91 ? -30.117 -6.423 58.816 1.00 58.94 91 PRO A N 1
ATOM 746 C CA . PRO A 1 91 ? -30.226 -6.487 60.266 1.00 58.94 91 PRO A CA 1
ATOM 747 C C . PRO A 1 91 ? -30.356 -5.069 60.828 1.00 58.94 91 PRO A C 1
ATOM 749 O O . PRO A 1 91 ? -29.622 -4.163 60.442 1.00 58.94 91 PRO A O 1
ATOM 752 N N . ASP A 1 92 ? -31.351 -4.876 61.690 1.00 59.19 92 ASP A N 1
ATOM 753 C CA . ASP A 1 92 ? -31.542 -3.646 62.459 1.00 59.19 92 ASP A CA 1
ATOM 754 C C . ASP A 1 92 ? -30.575 -3.658 63.654 1.00 59.19 92 ASP A C 1
ATOM 756 O O . ASP A 1 92 ? -30.165 -4.734 64.098 1.00 59.19 92 ASP A O 1
ATOM 760 N N . SER A 1 93 ? -30.237 -2.488 64.197 1.00 59.91 93 SER A N 1
ATOM 761 C CA . SER A 1 93 ? -29.223 -2.286 65.251 1.00 59.91 93 SER A CA 1
ATOM 762 C C . SER A 1 93 ? -29.451 -3.163 66.502 1.00 59.91 93 SER A C 1
ATOM 764 O O . SER A 1 93 ? -28.522 -3.510 67.220 1.00 59.91 93 SER A O 1
ATOM 766 N N . ASN A 1 94 ? -30.689 -3.620 66.722 1.00 58.28 94 ASN A N 1
ATOM 767 C CA . ASN A 1 94 ? -31.066 -4.542 67.802 1.00 58.28 94 ASN A CA 1
ATOM 768 C C . ASN A 1 94 ? -30.840 -6.043 67.514 1.00 58.28 94 ASN A C 1
ATOM 770 O O . ASN A 1 94 ? -31.141 -6.873 68.370 1.00 58.28 94 ASN A O 1
ATOM 774 N N . SER A 1 95 ? -30.381 -6.419 66.319 1.00 60.81 95 SER A N 1
ATOM 775 C CA . SER A 1 95 ? -30.205 -7.821 65.889 1.00 60.81 95 SER A CA 1
ATOM 776 C C . SER A 1 95 ? -28.745 -8.224 65.665 1.00 60.81 95 SER A C 1
ATOM 778 O O . SER A 1 95 ? -28.470 -9.336 65.213 1.00 60.81 95 SER A O 1
ATOM 780 N N . GLU A 1 96 ? -27.808 -7.338 65.999 1.00 57.66 96 GLU A N 1
ATOM 781 C CA . GLU A 1 96 ? -26.376 -7.565 65.838 1.00 57.66 96 GLU A CA 1
ATOM 782 C C . GLU A 1 96 ? -25.821 -8.330 67.054 1.00 57.66 96 GLU A C 1
ATOM 784 O O . GLU A 1 96 ? -25.777 -7.818 68.172 1.00 57.66 96 GLU A O 1
ATOM 789 N N . VAL A 1 97 ? -25.420 -9.589 66.852 1.00 62.19 97 VAL A N 1
ATOM 790 C CA . VAL A 1 97 ? -24.717 -10.384 67.870 1.00 62.19 97 VAL A CA 1
ATOM 791 C C . VAL A 1 97 ? -23.233 -10.373 67.527 1.00 62.19 97 VAL A C 1
ATOM 793 O O . VAL A 1 97 ? -22.795 -11.049 66.598 1.00 62.19 97 VAL A O 1
ATOM 796 N N . ILE A 1 98 ? -22.459 -9.590 68.279 1.00 65.00 98 ILE A N 1
ATOM 797 C CA . ILE A 1 98 ? -21.001 -9.542 68.153 1.00 65.00 98 ILE A CA 1
ATOM 798 C C . ILE A 1 98 ? -20.435 -10.776 68.853 1.00 65.00 98 ILE A C 1
ATOM 800 O O . ILE A 1 98 ? -20.453 -10.873 70.080 1.00 65.00 98 ILE A O 1
ATOM 804 N N . VAL A 1 99 ? -19.945 -11.733 68.069 1.00 65.00 99 VAL A N 1
ATOM 805 C CA . VAL A 1 99 ? -19.252 -12.907 68.602 1.00 65.00 99 VAL A CA 1
ATOM 806 C C . VAL A 1 99 ? -17.776 -12.554 68.727 1.00 65.00 99 VAL A C 1
ATOM 808 O O . VAL A 1 99 ? -17.073 -12.428 67.725 1.00 65.00 99 VAL A O 1
ATOM 811 N N . ASN A 1 100 ? -17.325 -12.336 69.960 1.00 63.41 100 ASN A N 1
ATOM 812 C CA . ASN A 1 100 ? -15.916 -12.123 70.256 1.00 63.41 100 ASN A CA 1
ATOM 813 C C . ASN A 1 100 ? -15.247 -13.500 70.334 1.00 63.41 100 ASN A C 1
ATOM 815 O O . ASN A 1 100 ? -15.668 -14.340 71.129 1.00 63.41 100 ASN A O 1
ATOM 819 N N . PHE A 1 101 ? -14.257 -13.746 69.481 1.00 55.88 101 PHE A N 1
ATOM 820 C CA . PHE A 1 101 ? -13.431 -14.944 69.580 1.00 55.88 101 PHE A CA 1
ATOM 821 C C . PHE A 1 101 ? -12.341 -14.669 70.615 1.00 55.88 101 PHE A C 1
ATOM 823 O O . PHE A 1 101 ? -11.493 -13.804 70.394 1.00 55.88 101 PHE A O 1
ATOM 830 N N . GLU A 1 102 ? -12.433 -15.353 71.755 1.00 49.72 102 GLU A N 1
ATOM 831 C CA . GLU A 1 102 ? -11.351 -15.471 72.741 1.00 49.72 102 GLU A CA 1
ATOM 832 C C . GLU A 1 102 ? -10.336 -16.533 72.295 1.00 49.72 102 GLU A C 1
ATOM 834 O O . GLU A 1 102 ? -10.774 -17.571 71.738 1.00 49.72 102 GLU A O 1
#

pLDDT: mean 78.97, std 13.5, range [49.72, 97.12]

Foldseek 3Di:
DVVVVVVVVVVVVCVVCVVVVVVVVVVVVVVVVVVVVVVVVVVVVVVVVVVVVVVVVVVVVVVVVVVVVVVCVPVVVVVVCCCVVVVDDDDDPVRDDDDDDD